Protein AF-A0A7I0J5E5-F1 (afdb_monomer_lite)

Radius of gyration: 19.54 Å; chains: 1; bounding box: 48×22×57 Å

Secondary structure (DSSP, 8-state):
-HHHHHHHHHHHHHHHHHHHHHHHHHHHHHHHHHSHHHHHHTSPS--SS-HHHHHHHHHHHHHHHHHTT-TTTHHHHHHHHHHHHHHHHTT-

Foldseek 3Di:
DVVVVVVVVVVVVLLVVLLVQLLVQLVVVLCVCLDLVVLLVPDDPDDPDDPVVSSVVSSVVSQCVQQVVDDVRVVVSSVVSSVVSSVVSVVD

Structure (mmCIF, N/CA/C/O backbone):
data_AF-A0A7I0J5E5-F1
#
_entry.id   AF-A0A7I0J5E5-F1
#
loop_
_atom_site.group_PDB
_atom_site.id
_atom_site.type_symbol
_atom_site.label_atom_id
_atom_site.label_alt_id
_atom_site.label_comp_id
_atom_site.label_asym_id
_atom_site.label_entity_id
_atom_site.label_seq_id
_atom_site.pdbx_PDB_ins_code
_atom_site.Cartn_x
_atom_site.Cartn_y
_atom_site.Cartn_z
_atom_site.occupancy
_atom_site.B_iso_or_equiv
_atom_site.auth_seq_id
_atom_site.auth_comp_id
_atom_site.auth_asym_id
_atom_site.auth_atom_id
_atom_site.pdbx_PDB_model_num
ATOM 1 N N . ALA A 1 1 ? -25.985 3.238 33.377 1.00 62.16 1 ALA A N 1
ATOM 2 C CA . ALA A 1 1 ? -25.141 4.330 32.845 1.00 62.16 1 ALA A CA 1
ATOM 3 C C . ALA A 1 1 ? -23.666 3.926 32.766 1.00 62.16 1 ALA A C 1
ATOM 5 O O . ALA A 1 1 ? -23.135 3.961 31.670 1.00 62.16 1 ALA A O 1
ATOM 6 N N . ALA A 1 2 ? -23.027 3.473 33.856 1.00 63.25 2 ALA A N 1
ATOM 7 C CA . ALA A 1 2 ? -21.603 3.090 33.854 1.00 63.25 2 ALA A CA 1
ATOM 8 C C . ALA A 1 2 ? -21.232 2.004 32.818 1.00 63.25 2 ALA A C 1
ATOM 10 O O . ALA A 1 2 ? -20.295 2.201 32.055 1.00 63.25 2 ALA A O 1
ATOM 11 N N . HIS A 1 3 ? -22.027 0.933 32.704 1.00 63.78 3 HIS A N 1
ATOM 12 C CA . HIS A 1 3 ? -21.799 -0.120 31.699 1.00 63.78 3 HIS A CA 1
ATOM 13 C C . HIS A 1 3 ? -21.839 0.394 30.250 1.00 63.78 3 HIS A C 1
ATOM 15 O O . HIS A 1 3 ? -21.017 0.002 29.438 1.00 63.78 3 HIS A O 1
ATOM 21 N N . SER A 1 4 ? -22.714 1.357 29.947 1.00 81.00 4 SER A N 1
ATOM 22 C CA . SER A 1 4 ? -22.809 1.951 28.605 1.00 81.00 4 SER A CA 1
ATOM 23 C C . SER A 1 4 ? -21.586 2.794 28.236 1.00 81.00 4 SER A C 1
ATOM 25 O O . SER A 1 4 ? -21.291 2.936 27.055 1.00 81.00 4 SER A O 1
ATOM 27 N N . VAL A 1 5 ? -20.899 3.375 29.224 1.00 84.06 5 VAL A N 1
ATOM 28 C CA . VAL A 1 5 ? -19.668 4.143 28.996 1.00 84.06 5 VAL A CA 1
ATOM 29 C C . VAL A 1 5 ? -18.493 3.192 28.779 1.00 84.06 5 VAL A C 1
ATOM 31 O O . VAL A 1 5 ? -17.700 3.398 27.868 1.00 84.06 5 VAL A O 1
ATOM 34 N N . GLU A 1 6 ? -18.402 2.127 29.575 1.00 86.00 6 GLU A N 1
ATOM 35 C CA . GLU A 1 6 ? -17.366 1.099 29.436 1.00 86.00 6 GLU A CA 1
ATOM 36 C C . GLU A 1 6 ? -17.459 0.353 28.098 1.00 86.00 6 GLU A C 1
ATOM 38 O O . GLU A 1 6 ? -16.447 0.186 27.416 1.00 86.00 6 GLU A O 1
ATOM 43 N N . ASP A 1 7 ? -18.673 -0.012 27.678 1.00 84.56 7 ASP A N 1
ATOM 44 C CA . ASP A 1 7 ? -18.920 -0.620 26.370 1.00 84.56 7 ASP A CA 1
ATOM 45 C C . ASP A 1 7 ? -18.507 0.327 25.231 1.00 84.56 7 ASP A C 1
ATOM 47 O O . ASP A 1 7 ? -17.786 -0.084 24.325 1.00 84.56 7 ASP A O 1
ATOM 51 N N . ALA A 1 8 ? -18.849 1.618 25.326 1.00 84.44 8 ALA A N 1
ATOM 52 C CA . ALA A 1 8 ? -18.442 2.613 24.334 1.00 84.44 8 ALA A CA 1
ATOM 53 C C . ALA A 1 8 ? -16.911 2.777 24.247 1.00 84.44 8 ALA A C 1
ATOM 55 O O . ALA A 1 8 ? -16.363 2.873 23.150 1.00 84.44 8 ALA A O 1
ATOM 56 N N . PHE A 1 9 ? -16.194 2.773 25.377 1.00 89.56 9 PHE A N 1
ATOM 57 C CA . PHE A 1 9 ? -14.726 2.824 25.373 1.00 89.56 9 PHE A CA 1
ATOM 58 C C . PHE A 1 9 ? -14.093 1.562 24.784 1.00 89.56 9 PHE A C 1
ATOM 60 O O . PHE A 1 9 ? -13.083 1.654 24.082 1.00 89.56 9 PHE A O 1
ATOM 67 N N . ARG A 1 10 ? -14.670 0.386 25.051 1.00 86.56 10 ARG A N 1
ATOM 68 C CA . ARG A 1 10 ? -14.211 -0.869 24.446 1.00 86.56 10 ARG A CA 1
ATOM 69 C C . ARG A 1 10 ? -14.387 -0.835 22.931 1.00 86.56 10 ARG A C 1
ATOM 71 O O . ARG A 1 10 ? -13.450 -1.188 22.219 1.00 86.56 10 ARG A O 1
ATOM 78 N N . ASP A 1 11 ? -15.533 -0.367 22.455 1.00 86.56 11 ASP A N 1
ATOM 79 C CA . ASP A 1 11 ? -15.819 -0.269 21.024 1.00 86.56 11 ASP A CA 1
ATOM 80 C C . ASP A 1 11 ? -14.878 0.728 20.333 1.00 86.56 11 ASP A C 1
ATOM 82 O O . ASP A 1 11 ? -14.314 0.414 19.283 1.00 86.56 11 ASP A O 1
ATOM 86 N N . LEU A 1 12 ? -14.614 1.884 20.958 1.00 88.44 12 LEU A N 1
ATOM 87 C CA . LEU A 1 12 ? -13.630 2.858 20.469 1.00 88.44 12 LEU A CA 1
ATOM 88 C C . LEU A 1 12 ? -12.226 2.257 20.386 1.00 88.44 12 LEU A C 1
ATOM 90 O O . LEU A 1 12 ? -11.572 2.363 19.352 1.00 88.44 12 LEU A O 1
ATOM 94 N N . LYS A 1 13 ? -11.775 1.570 21.439 1.00 88.38 13 LYS A N 1
ATOM 95 C CA . LYS A 1 13 ? -10.455 0.933 21.455 1.00 88.38 13 LYS A CA 1
ATOM 96 C C . LYS A 1 13 ? -10.324 -0.124 20.359 1.00 88.38 13 LYS A C 1
ATOM 98 O O . LYS A 1 13 ? -9.299 -0.181 19.682 1.00 88.38 13 LYS A O 1
ATOM 103 N N . THR A 1 14 ? -11.341 -0.963 20.177 1.00 87.69 14 THR A N 1
ATOM 104 C CA . THR A 1 14 ? -11.353 -1.965 19.103 1.00 87.69 14 THR A CA 1
ATOM 105 C C . THR A 1 14 ? -11.306 -1.297 17.732 1.00 87.69 14 THR A C 1
ATOM 107 O O . THR A 1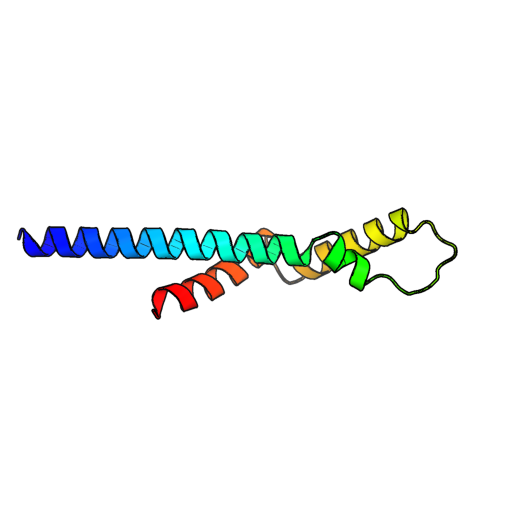 14 ? -10.515 -1.708 16.883 1.00 87.69 14 THR A O 1
ATOM 110 N N . HIS A 1 15 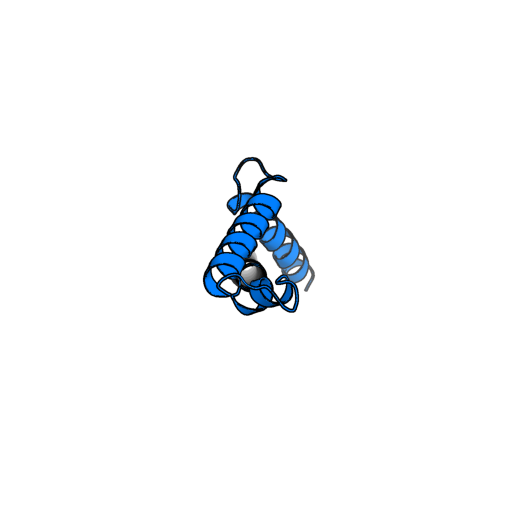? -12.088 -0.234 17.526 1.00 90.50 15 HIS A N 1
ATOM 111 C CA . HIS A 1 15 ? -12.072 0.538 16.288 1.00 90.50 15 HIS A CA 1
ATOM 112 C C . HIS A 1 15 ? -10.690 1.140 16.000 1.00 90.50 15 HIS A C 1
ATOM 114 O O . HIS A 1 15 ? -10.181 0.988 14.892 1.00 90.50 15 HIS A O 1
ATOM 120 N N . GLU A 1 16 ? -10.059 1.786 16.983 1.00 90.62 16 GLU A N 1
ATOM 121 C CA . GLU A 1 16 ? -8.735 2.395 16.824 1.00 90.62 16 GLU A CA 1
ATOM 122 C C . GLU A 1 16 ? -7.665 1.356 16.480 1.00 90.62 16 GLU A C 1
ATOM 124 O O . GLU A 1 16 ? -6.873 1.569 15.560 1.00 90.62 16 GLU A O 1
ATOM 129 N N . LEU A 1 17 ? -7.666 0.206 17.162 1.00 90.56 17 LEU A N 1
ATOM 130 C CA . LEU A 1 17 ? -6.737 -0.887 16.873 1.00 90.56 17 LEU A CA 1
ATOM 131 C C . LEU A 1 17 ? -6.952 -1.461 15.468 1.00 90.56 17 LEU A C 1
ATOM 133 O O . LEU A 1 17 ? -5.979 -1.669 14.742 1.00 90.56 17 LEU A O 1
ATOM 137 N N . ALA A 1 18 ? -8.207 -1.674 15.064 1.00 88.56 18 ALA A N 1
ATOM 138 C CA . ALA A 1 18 ? -8.540 -2.148 13.724 1.00 88.56 18 ALA A CA 1
ATOM 139 C C . ALA A 1 18 ? -8.101 -1.146 12.645 1.00 88.56 18 ALA A C 1
ATOM 141 O O . ALA A 1 18 ? -7.518 -1.541 11.635 1.00 88.56 18 ALA A O 1
ATOM 142 N N . THR A 1 19 ? -8.316 0.151 12.875 1.00 91.12 19 THR A N 1
ATOM 143 C CA . THR A 1 19 ? -7.874 1.228 11.980 1.00 91.12 19 THR A CA 1
ATOM 144 C C . THR A 1 19 ? -6.351 1.255 11.862 1.00 91.12 19 THR A C 1
ATOM 146 O O . THR A 1 19 ? -5.830 1.233 10.748 1.00 91.12 19 THR A O 1
ATOM 149 N N . TYR A 1 20 ? -5.616 1.220 12.977 1.00 90.88 20 TYR A N 1
ATOM 150 C CA . TYR A 1 20 ? -4.150 1.196 12.952 1.00 90.88 20 TYR A CA 1
ATOM 151 C C . TYR A 1 20 ? -3.595 -0.038 12.232 1.00 90.88 20 TYR A C 1
ATOM 153 O O . TYR A 1 20 ? -2.708 0.093 11.385 1.00 90.88 20 TYR A O 1
ATOM 161 N N . ALA A 1 21 ? -4.133 -1.226 12.517 1.00 91.38 21 ALA A N 1
ATOM 162 C CA . ALA A 1 21 ? -3.709 -2.463 11.864 1.00 91.38 21 ALA A CA 1
ATOM 163 C C . ALA A 1 21 ? -3.989 -2.435 10.352 1.00 91.38 21 ALA A C 1
ATOM 165 O O . ALA A 1 21 ? -3.144 -2.838 9.544 1.00 91.38 21 ALA A O 1
ATOM 166 N N . ALA A 1 22 ? -5.150 -1.909 9.954 1.00 93.12 22 ALA A N 1
ATOM 167 C CA . ALA A 1 22 ? -5.502 -1.734 8.552 1.00 93.12 22 ALA A CA 1
ATOM 168 C C . ALA A 1 22 ? -4.570 -0.736 7.847 1.00 93.12 22 ALA A C 1
ATOM 170 O O . ALA A 1 22 ? -4.111 -1.021 6.742 1.00 93.12 22 ALA A O 1
ATOM 171 N N . MET A 1 23 ? -4.221 0.383 8.494 1.00 94.62 23 MET A N 1
ATOM 172 C CA . MET A 1 23 ? -3.255 1.355 7.962 1.00 94.62 23 MET A CA 1
ATOM 173 C C . MET A 1 23 ? -1.874 0.730 7.753 1.00 94.62 23 MET A C 1
ATOM 175 O O . MET A 1 23 ? -1.299 0.874 6.676 1.00 94.62 23 MET A O 1
ATOM 179 N N . GLN A 1 24 ? -1.352 0.014 8.755 1.00 93.75 24 GLN A N 1
ATOM 180 C CA . GLN A 1 24 ? -0.054 -0.663 8.659 1.00 93.75 24 GLN A CA 1
ATOM 181 C C . GLN A 1 24 ? -0.041 -1.687 7.519 1.00 93.75 24 GLN A C 1
ATOM 183 O O . GLN A 1 24 ? 0.896 -1.716 6.723 1.00 93.75 24 GLN A O 1
ATOM 188 N N . THR A 1 25 ? -1.107 -2.481 7.403 1.00 94.75 25 THR A N 1
ATOM 189 C CA . THR A 1 25 ? -1.244 -3.502 6.356 1.00 94.75 25 THR A CA 1
ATOM 190 C C . THR A 1 25 ? -1.302 -2.875 4.964 1.00 94.75 25 THR A C 1
ATOM 192 O O . THR A 1 25 ? -0.605 -3.319 4.051 1.00 94.75 25 THR A O 1
ATOM 195 N N . ALA A 1 26 ? -2.114 -1.831 4.794 1.00 95.31 26 ALA A N 1
ATOM 196 C CA . ALA A 1 26 ? -2.271 -1.146 3.518 1.00 95.31 26 ALA A CA 1
ATOM 197 C C . ALA A 1 26 ? -0.975 -0.475 3.060 1.00 95.31 26 ALA A C 1
ATOM 199 O O . ALA A 1 26 ? -0.586 -0.613 1.900 1.00 95.31 26 ALA A O 1
ATOM 200 N N . LEU A 1 27 ? -0.276 0.197 3.980 1.00 94.75 27 LEU A N 1
ATOM 201 C CA . LEU A 1 27 ? 0.998 0.838 3.682 1.00 94.75 27 LEU A CA 1
ATOM 202 C C . LEU A 1 27 ? 2.086 -0.189 3.353 1.00 94.75 27 LEU A C 1
ATOM 204 O O . LEU A 1 27 ? 2.806 0.001 2.379 1.00 94.75 27 LEU A O 1
ATOM 208 N N . SER A 1 28 ? 2.183 -1.285 4.116 1.00 95.31 28 SER A N 1
ATOM 209 C CA . SER A 1 28 ? 3.143 -2.361 3.829 1.00 95.31 28 SER A CA 1
ATOM 210 C C . SER A 1 28 ? 2.941 -2.906 2.421 1.00 95.31 28 SER A C 1
ATOM 212 O O . SER A 1 28 ? 3.885 -2.947 1.643 1.00 95.31 28 SER A O 1
ATOM 214 N N . ARG A 1 29 ? 1.695 -3.235 2.057 1.00 94.81 29 ARG A N 1
ATOM 215 C CA . ARG A 1 29 ? 1.366 -3.750 0.724 1.00 94.81 29 ARG A CA 1
ATOM 216 C C . ARG A 1 29 ? 1.726 -2.760 -0.383 1.00 94.81 29 ARG A C 1
ATOM 218 O O . ARG A 1 29 ? 2.286 -3.159 -1.398 1.00 94.81 29 ARG A O 1
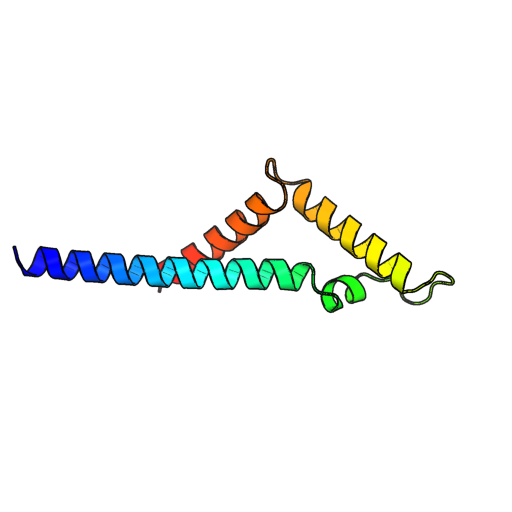ATOM 225 N N . LEU A 1 30 ? 1.426 -1.477 -0.182 1.00 94.56 30 LEU A N 1
ATOM 226 C CA . LEU A 1 30 ? 1.773 -0.432 -1.142 1.00 94.56 30 LEU A CA 1
ATOM 227 C C . LEU A 1 30 ? 3.292 -0.340 -1.366 1.00 94.56 30 LEU A C 1
ATOM 229 O O . LEU A 1 30 ? 3.744 -0.224 -2.504 1.00 94.56 30 LEU A O 1
ATOM 233 N N . LEU A 1 31 ? 4.082 -0.402 -0.292 1.00 94.31 31 LEU A N 1
ATOM 234 C CA . LEU A 1 31 ? 5.543 -0.374 -0.378 1.00 94.31 31 LEU A CA 1
ATOM 235 C C . LEU A 1 31 ? 6.107 -1.658 -0.994 1.00 94.31 31 LEU A C 1
ATOM 237 O O . LEU A 1 31 ? 7.045 -1.581 -1.784 1.00 94.31 31 LEU A O 1
ATOM 241 N N . ASP A 1 32 ? 5.522 -2.816 -0.689 1.00 94.56 32 ASP A N 1
ATOM 242 C CA . ASP A 1 32 ? 5.923 -4.102 -1.263 1.00 94.56 32 ASP A CA 1
ATOM 243 C C . ASP A 1 32 ? 5.732 -4.122 -2.787 1.00 94.56 32 ASP A C 1
ATOM 245 O O . ASP A 1 32 ? 6.613 -4.600 -3.508 1.00 94.56 32 ASP A O 1
ATOM 249 N N . ASP A 1 33 ? 4.639 -3.541 -3.296 1.00 91.94 33 ASP A N 1
ATOM 250 C CA . ASP A 1 33 ? 4.367 -3.409 -4.736 1.00 91.94 33 ASP A CA 1
ATOM 251 C C . ASP A 1 33 ? 5.397 -2.513 -5.459 1.00 91.94 33 ASP A C 1
ATOM 253 O O . ASP A 1 33 ? 5.675 -2.711 -6.648 1.00 91.94 33 ASP A O 1
ATOM 257 N N . LEU A 1 34 ? 5.988 -1.554 -4.737 1.00 92.81 34 LEU A N 1
ATOM 258 C CA . LEU A 1 34 ? 7.003 -0.611 -5.227 1.00 92.81 34 LEU A CA 1
ATOM 259 C C . LEU A 1 34 ? 8.440 -1.000 -4.843 1.00 92.81 34 LEU A C 1
ATOM 261 O O . LEU A 1 34 ? 9.387 -0.294 -5.202 1.00 92.81 34 LEU A O 1
ATOM 265 N N . SER A 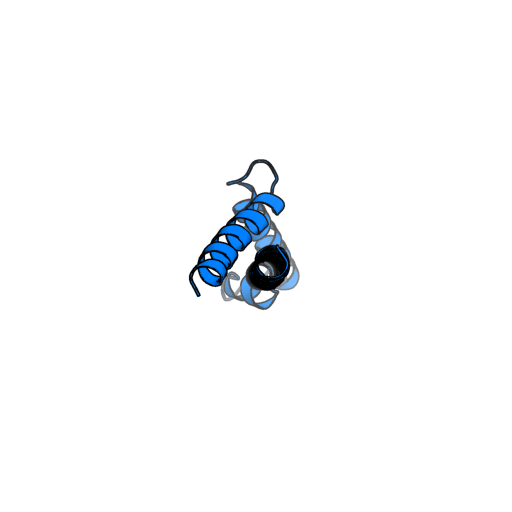1 35 ? 8.615 -2.108 -4.121 1.00 93.00 35 SER A N 1
ATOM 266 C CA . SER A 1 35 ? 9.915 -2.552 -3.621 1.00 93.00 35 SER A CA 1
ATOM 267 C C . SER A 1 35 ? 10.909 -2.794 -4.765 1.00 93.00 35 SER A C 1
ATOM 269 O O . SER A 1 35 ? 10.509 -3.208 -5.863 1.00 93.00 35 SER A O 1
ATOM 271 N N . PRO A 1 36 ? 12.221 -2.593 -4.541 1.00 88.88 36 PRO A N 1
ATOM 272 C CA . PRO A 1 36 ? 13.246 -2.923 -5.529 1.00 88.88 36 PRO A CA 1
ATOM 273 C C . PRO A 1 36 ? 13.109 -4.350 -6.068 1.00 88.88 36 PRO A C 1
ATOM 275 O O . PRO A 1 36 ? 13.308 -4.583 -7.258 1.00 88.88 36 PRO A O 1
ATOM 278 N N . GLU A 1 37 ? 12.718 -5.298 -5.218 1.00 89.44 37 GLU A N 1
ATOM 279 C CA . GLU A 1 37 ? 12.480 -6.695 -5.560 1.00 89.44 37 GLU A CA 1
ATOM 280 C C . GLU A 1 37 ? 11.262 -6.857 -6.478 1.00 89.44 37 GLU A C 1
ATOM 282 O O . GLU A 1 37 ? 11.326 -7.609 -7.453 1.00 89.44 37 GLU A O 1
ATOM 287 N N . ALA A 1 38 ? 10.156 -6.157 -6.202 1.00 91.50 38 ALA A N 1
ATOM 288 C CA . ALA A 1 38 ? 8.975 -6.159 -7.066 1.00 91.50 38 ALA A CA 1
ATOM 289 C C . ALA A 1 38 ? 9.262 -5.550 -8.436 1.00 91.50 38 ALA A C 1
ATOM 291 O O . ALA A 1 38 ? 8.863 -6.117 -9.456 1.00 91.50 38 ALA A O 1
ATOM 292 N N . VAL A 1 39 ? 10.011 -4.450 -8.468 1.00 90.56 39 VAL A N 1
ATOM 293 C CA . VAL A 1 39 ? 10.460 -3.817 -9.709 1.00 90.56 39 VAL A CA 1
ATOM 294 C C . VAL A 1 39 ? 11.412 -4.740 -10.473 1.00 90.56 39 VAL A C 1
ATOM 296 O O . VAL A 1 39 ? 11.234 -4.944 -11.672 1.00 90.56 39 VAL A O 1
ATOM 299 N N . ALA A 1 40 ? 12.373 -5.370 -9.791 1.00 86.94 40 ALA A N 1
ATOM 300 C CA . ALA A 1 40 ? 13.341 -6.278 -10.403 1.00 86.94 40 ALA A CA 1
ATOM 301 C C . ALA A 1 40 ? 12.679 -7.499 -11.057 1.00 86.94 40 ALA A C 1
ATOM 303 O O . ALA A 1 40 ? 13.110 -7.920 -12.129 1.00 86.94 40 ALA A O 1
ATOM 304 N N . ARG A 1 41 ? 11.600 -8.036 -10.466 1.00 87.44 41 ARG A N 1
ATOM 305 C CA . ARG A 1 41 ? 10.816 -9.138 -11.057 1.00 87.44 41 ARG A CA 1
ATOM 306 C C . ARG A 1 41 ? 10.168 -8.776 -12.395 1.00 87.44 41 ARG A C 1
ATOM 308 O O . ARG A 1 41 ? 9.893 -9.674 -13.184 1.00 87.44 41 ARG A O 1
ATOM 315 N N . LYS A 1 42 ? 9.918 -7.489 -12.653 1.00 83.12 42 LYS A N 1
ATOM 316 C CA . LYS A 1 42 ? 9.338 -7.005 -13.916 1.00 83.12 42 LYS A CA 1
ATOM 317 C C . LYS A 1 42 ? 10.390 -6.755 -14.999 1.00 83.12 42 LYS A C 1
ATOM 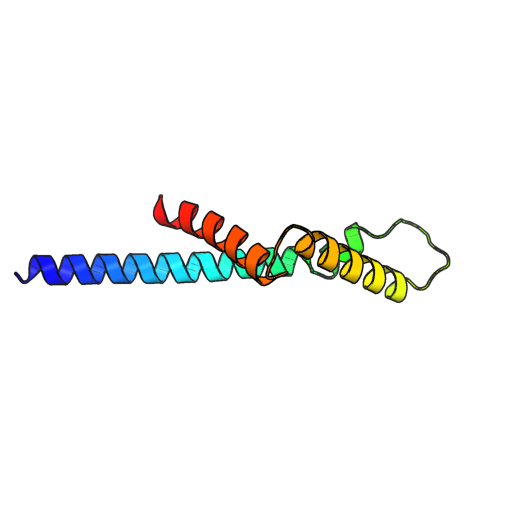319 O O . LYS A 1 42 ? 10.023 -6.464 -16.135 1.00 83.12 42 LYS A O 1
ATOM 324 N N . LEU A 1 43 ? 11.681 -6.843 -14.671 1.00 84.94 43 LEU A N 1
ATOM 325 C CA . LEU A 1 43 ? 12.746 -6.581 -15.633 1.00 84.94 43 LEU A CA 1
ATOM 326 C C . LEU A 1 43 ? 12.933 -7.766 -16.591 1.00 84.94 43 LEU A C 1
ATOM 328 O O . LEU A 1 43 ? 13.011 -8.911 -16.141 1.00 84.94 43 LEU A O 1
ATOM 332 N N . PRO A 1 44 ? 13.059 -7.515 -17.905 1.00 79.38 44 PRO A N 1
ATOM 333 C CA . PRO A 1 44 ? 13.330 -8.574 -18.863 1.00 79.38 44 PRO A CA 1
ATOM 334 C C . PRO A 1 44 ? 14.732 -9.171 -18.634 1.00 79.38 44 PRO A C 1
ATOM 336 O O . PRO A 1 44 ? 15.685 -8.429 -18.363 1.00 79.38 44 PRO A O 1
ATOM 339 N N . PRO A 1 45 ? 14.899 -10.500 -18.759 1.00 72.06 45 PRO A N 1
ATOM 340 C CA . PRO A 1 45 ? 16.212 -11.121 -18.696 1.00 72.06 45 PRO A CA 1
ATOM 341 C C . PRO A 1 45 ? 17.028 -10.733 -19.938 1.00 72.06 45 PRO A C 1
ATOM 343 O O . PRO A 1 45 ? 16.568 -10.901 -21.060 1.00 72.06 45 PRO A O 1
ATOM 346 N N . ALA A 1 46 ? 18.254 -10.252 -19.710 1.00 64.94 46 ALA A N 1
ATOM 347 C CA . ALA A 1 46 ? 19.238 -9.841 -20.719 1.00 64.94 46 ALA A CA 1
ATOM 348 C C . ALA A 1 46 ? 18.857 -8.593 -21.545 1.00 64.94 46 ALA A C 1
ATOM 350 O O . ALA A 1 46 ? 18.148 -8.654 -22.543 1.00 64.94 46 ALA A O 1
ATOM 351 N N . SER A 1 47 ? 19.430 -7.446 -21.170 1.00 63.47 47 SER A N 1
ATOM 352 C CA . SER A 1 47 ? 19.456 -6.248 -22.010 1.00 63.47 47 SER A CA 1
ATOM 353 C C . SER A 1 47 ? 20.849 -5.625 -22.001 1.00 63.47 47 SER A C 1
ATOM 355 O O . SER A 1 47 ? 21.548 -5.662 -20.989 1.00 63.47 47 SER A O 1
ATOM 357 N N . PHE A 1 48 ? 21.231 -5.033 -23.132 1.00 67.75 48 PHE A N 1
ATOM 358 C CA . PHE A 1 48 ? 22.472 -4.272 -23.313 1.00 67.75 48 PHE A CA 1
ATOM 359 C C . PHE A 1 48 ? 22.436 -2.888 -22.632 1.00 67.75 48 PHE A C 1
ATOM 361 O O . PHE A 1 48 ? 23.432 -2.170 -22.629 1.00 67.75 48 PHE A O 1
ATOM 368 N N . SER A 1 49 ? 21.299 -2.500 -22.046 1.00 73.44 49 SER A N 1
ATOM 369 C CA . SER A 1 49 ? 21.143 -1.269 -21.264 1.00 73.44 49 SER A CA 1
ATOM 370 C C . SER A 1 49 ? 21.570 -1.443 -19.802 1.00 73.44 49 SER A C 1
ATOM 372 O O . SER A 1 49 ? 21.481 -2.532 -19.238 1.00 73.44 49 SER A O 1
ATOM 374 N N . SER A 1 50 ? 21.938 -0.343 -19.138 1.00 84.12 50 SER A N 1
ATOM 375 C CA . SER A 1 50 ? 22.200 -0.343 -17.693 1.00 84.12 50 SER A CA 1
ATOM 376 C C . SER A 1 50 ? 20.980 -0.833 -16.904 1.00 84.12 50 SER A C 1
ATOM 378 O O . SER A 1 50 ? 19.908 -0.229 -16.977 1.00 84.12 50 SER A O 1
ATOM 380 N N . LYS A 1 51 ? 21.165 -1.878 -16.081 1.00 82.31 51 LYS A N 1
ATOM 381 C CA . LYS A 1 51 ? 20.127 -2.431 -15.188 1.00 82.31 51 LYS A CA 1
ATOM 382 C C . LYS A 1 51 ? 19.467 -1.359 -14.315 1.00 82.31 51 LYS A C 1
ATOM 384 O O . LYS A 1 51 ? 18.280 -1.447 -14.028 1.00 82.31 51 LYS A O 1
ATOM 389 N N . LYS A 1 52 ? 20.224 -0.327 -13.922 1.00 84.56 52 LYS A N 1
ATOM 390 C CA . LYS A 1 52 ? 19.715 0.792 -13.117 1.00 84.56 52 LYS A CA 1
ATOM 391 C C . LYS A 1 52 ? 18.704 1.649 -13.885 1.00 84.56 52 LYS A C 1
ATOM 393 O O . LYS A 1 52 ? 17.701 2.038 -13.301 1.00 84.56 52 LYS A O 1
ATOM 398 N N . SER A 1 53 ? 18.951 1.916 -15.172 1.00 87.62 53 SER A N 1
ATOM 399 C CA . SER A 1 53 ? 18.005 2.664 -16.016 1.00 87.62 53 SER A CA 1
ATOM 400 C C . SER A 1 53 ? 16.704 1.888 -16.158 1.00 87.62 53 SER A C 1
ATOM 402 O O . SER A 1 53 ? 15.638 2.425 -15.903 1.00 87.62 53 SER A O 1
ATOM 404 N N . GLN A 1 54 ? 16.800 0.590 -16.453 1.00 88.25 54 GLN A N 1
ATOM 405 C CA . GLN A 1 54 ? 15.613 -0.246 -16.619 1.00 88.25 54 GLN A CA 1
ATOM 406 C C . GLN A 1 54 ? 14.807 -0.377 -15.325 1.00 88.25 54 GLN A C 1
ATOM 408 O O . GLN A 1 54 ? 13.583 -0.356 -15.368 1.00 88.25 54 GLN A O 1
ATOM 413 N N . ALA A 1 55 ? 15.476 -0.496 -14.173 1.00 89.50 55 ALA A N 1
ATOM 414 C CA . ALA A 1 55 ? 14.808 -0.510 -12.874 1.00 89.50 55 ALA A CA 1
ATOM 415 C C . ALA A 1 55 ? 14.055 0.801 -12.608 1.00 89.50 55 ALA A C 1
ATOM 417 O O . ALA A 1 55 ? 12.925 0.769 -12.133 1.00 89.50 55 ALA A O 1
ATOM 418 N N . TRP A 1 56 ? 14.646 1.947 -12.955 1.00 91.88 56 TRP A N 1
ATOM 419 C CA . TRP A 1 56 ? 13.964 3.235 -12.857 1.00 91.88 56 TRP A CA 1
ATOM 420 C C . TRP A 1 56 ? 12.738 3.303 -13.775 1.00 91.88 56 TRP A C 1
ATOM 422 O O . TRP A 1 56 ? 11.645 3.626 -13.313 1.00 91.88 56 TRP A O 1
ATOM 432 N N . ASP A 1 57 ? 12.895 2.923 -15.042 1.00 92.06 57 ASP A N 1
ATOM 433 C CA . ASP A 1 57 ? 11.801 2.937 -16.016 1.00 92.06 57 ASP A CA 1
ATOM 434 C C . ASP A 1 57 ? 10.658 1.998 -15.587 1.00 92.06 57 ASP A C 1
ATOM 436 O O . ASP A 1 57 ? 9.483 2.356 -15.677 1.00 92.06 57 ASP A O 1
ATOM 440 N N . ALA A 1 58 ? 10.988 0.823 -15.039 1.00 92.38 58 ALA A N 1
ATOM 441 C CA . ALA A 1 58 ? 10.017 -0.137 -14.519 1.00 92.38 58 ALA A CA 1
ATOM 442 C C . ALA A 1 58 ? 9.297 0.357 -13.251 1.00 92.38 58 ALA A C 1
ATOM 444 O O . ALA A 1 58 ? 8.096 0.107 -13.093 1.00 92.38 58 ALA A O 1
ATOM 445 N N . LEU A 1 59 ? 9.994 1.073 -12.363 1.00 93.06 59 LEU A N 1
ATOM 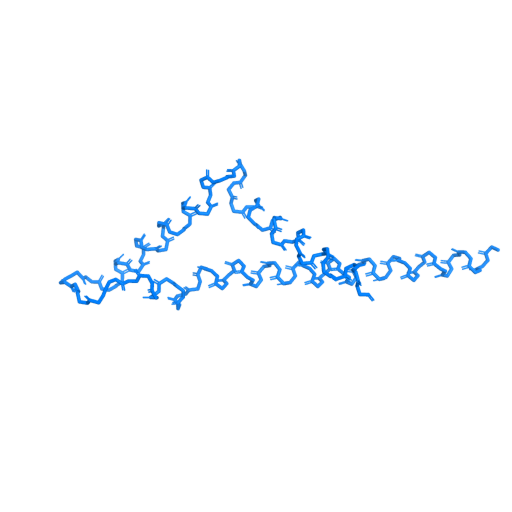446 C CA . LEU A 1 59 ? 9.383 1.722 -11.201 1.00 93.06 59 LEU A CA 1
ATOM 447 C C . LEU A 1 59 ? 8.394 2.804 -11.649 1.00 93.06 59 LEU A C 1
ATOM 449 O O . LEU A 1 59 ? 7.244 2.785 -11.221 1.00 93.06 59 LEU A O 1
ATOM 453 N N . VAL A 1 60 ? 8.809 3.702 -12.550 1.00 93.81 60 VAL A N 1
ATOM 454 C CA . VAL A 1 60 ? 7.953 4.781 -13.075 1.00 93.81 60 VAL A CA 1
ATOM 455 C C . VAL A 1 60 ? 6.734 4.214 -13.804 1.00 93.81 60 VAL A C 1
ATOM 457 O O . VAL A 1 60 ? 5.619 4.692 -13.602 1.00 93.81 60 VAL A O 1
ATOM 460 N N . ALA A 1 61 ? 6.913 3.173 -14.620 1.00 92.38 61 ALA A N 1
ATOM 461 C CA . ALA A 1 61 ? 5.804 2.502 -15.293 1.00 92.38 61 ALA A CA 1
ATOM 462 C C . ALA A 1 61 ? 4.831 1.855 -14.293 1.00 92.38 61 ALA A C 1
ATOM 464 O O . ALA A 1 61 ? 3.616 1.967 -14.456 1.00 92.38 61 ALA A O 1
ATOM 465 N N . THR A 1 62 ? 5.352 1.220 -13.236 1.00 91.94 62 THR A N 1
ATOM 466 C CA . THR A 1 62 ? 4.527 0.645 -12.161 1.00 91.94 62 THR A CA 1
ATOM 467 C C . THR A 1 62 ? 3.733 1.731 -11.445 1.00 91.94 62 THR A C 1
ATOM 469 O O . THR A 1 62 ? 2.523 1.589 -11.305 1.00 91.94 62 THR A O 1
ATOM 472 N N . TRP A 1 63 ? 4.388 2.830 -11.069 1.00 92.56 63 TRP A N 1
ATOM 473 C CA . TRP A 1 63 ? 3.756 3.976 -10.421 1.00 92.56 63 TRP A CA 1
ATOM 474 C C . TRP A 1 63 ? 2.599 4.534 -11.258 1.00 92.56 63 TRP A C 1
ATOM 476 O O . TRP A 1 63 ? 1.477 4.622 -10.772 1.00 92.56 63 TRP A O 1
ATOM 486 N N . ARG A 1 64 ? 2.836 4.813 -12.546 1.00 91.38 64 ARG A N 1
ATOM 487 C CA . ARG A 1 64 ? 1.796 5.318 -13.458 1.00 91.38 64 ARG A CA 1
ATOM 488 C C . ARG A 1 64 ? 0.628 4.354 -13.613 1.00 91.38 64 ARG A C 1
ATOM 490 O O . ARG A 1 64 ? -0.516 4.776 -13.545 1.00 91.38 64 ARG A O 1
ATOM 497 N N . THR A 1 65 ? 0.909 3.060 -13.756 1.00 90.62 65 THR A N 1
ATOM 498 C CA . THR A 1 65 ? -0.140 2.030 -13.858 1.00 90.62 65 THR A CA 1
ATOM 499 C C . THR A 1 65 ? -1.025 1.995 -12.608 1.00 90.62 65 THR A C 1
ATOM 501 O O . THR A 1 65 ? -2.221 1.718 -12.696 1.00 90.62 65 THR A O 1
ATOM 504 N N . MET A 1 66 ? -0.435 2.236 -11.433 1.00 89.94 66 MET A N 1
ATOM 505 C CA . MET A 1 66 ? -1.170 2.315 -10.173 1.00 89.94 66 MET A CA 1
ATOM 506 C C . MET A 1 66 ? -2.005 3.596 -10.100 1.00 89.94 66 MET A C 1
ATOM 508 O O . MET A 1 66 ? -3.141 3.525 -9.656 1.00 89.94 66 MET A O 1
ATOM 512 N N . GLU A 1 67 ? -1.503 4.734 -10.586 1.00 90.31 67 GLU A N 1
ATOM 513 C CA . GLU A 1 67 ? -2.247 6.003 -10.602 1.00 90.31 67 GLU A CA 1
ATOM 514 C C . GLU A 1 67 ? -3.365 6.066 -11.650 1.00 90.31 67 GLU A C 1
ATOM 516 O O . GLU A 1 67 ? -4.407 6.644 -11.372 1.00 90.31 67 GLU A O 1
ATOM 521 N N . GLU A 1 68 ? -3.192 5.467 -12.833 1.00 84.31 68 GLU A N 1
ATOM 522 C CA . GLU A 1 68 ? -4.116 5.586 -13.981 1.00 84.31 68 GLU A CA 1
ATOM 523 C C . GLU A 1 68 ? -5.572 5.208 -13.668 1.00 84.31 68 GLU A C 1
ATOM 525 O O . GLU A 1 68 ? -6.492 5.608 -14.380 1.00 84.31 68 GLU A O 1
ATOM 530 N N . LYS A 1 69 ? -5.796 4.431 -12.608 1.00 72.44 69 LYS A N 1
ATOM 531 C CA . LYS A 1 69 ? -7.123 3.973 -12.188 1.00 72.44 69 LYS A CA 1
ATOM 532 C C . LYS A 1 69 ? -7.829 4.930 -11.222 1.00 72.44 69 LYS A C 1
ATOM 534 O O . LYS A 1 69 ? -8.952 4.630 -10.818 1.00 72.44 69 LYS A O 1
ATOM 539 N N . HIS A 1 70 ? -7.189 6.033 -10.834 1.00 78.62 70 HIS A N 1
ATOM 540 C CA . HIS A 1 70 ? -7.562 6.802 -9.653 1.00 78.62 70 HIS A CA 1
ATOM 541 C C . HIS A 1 70 ? -7.397 8.320 -9.829 1.00 78.62 70 HIS A C 1
ATOM 543 O O . HIS A 1 70 ? -6.439 8.791 -10.435 1.00 78.62 70 HIS A O 1
ATOM 549 N N . GLU A 1 71 ? -8.318 9.104 -9.260 1.00 80.50 71 GLU A N 1
ATOM 550 C CA . GLU A 1 71 ? -8.328 10.569 -9.394 1.00 80.50 71 GLU A CA 1
ATOM 551 C C . GLU A 1 71 ? -7.305 11.254 -8.472 1.00 80.50 71 GLU A C 1
ATOM 553 O O . GLU A 1 71 ? -6.753 12.290 -8.838 1.00 80.50 71 GLU A O 1
ATOM 558 N N . ASN A 1 72 ? -6.990 10.658 -7.313 1.00 85.88 72 ASN A N 1
ATOM 559 C CA . ASN A 1 72 ? -6.014 11.189 -6.349 1.00 85.88 72 ASN A CA 1
ATOM 560 C C . ASN A 1 72 ? -4.658 10.459 -6.388 1.00 85.88 72 ASN A C 1
ATOM 562 O O . ASN A 1 72 ? -3.885 10.505 -5.424 1.00 85.88 72 ASN A O 1
ATOM 566 N N . GLY A 1 73 ? -4.365 9.749 -7.481 1.00 88.38 73 GLY A N 1
ATOM 567 C CA . GLY A 1 73 ? -3.117 9.008 -7.655 1.00 88.38 73 GLY A CA 1
ATOM 568 C C . GLY A 1 73 ? -2.911 7.935 -6.580 1.00 88.38 73 GLY A C 1
ATOM 569 O O . GLY A 1 73 ? -3.815 7.157 -6.271 1.00 88.38 73 GLY A O 1
ATOM 570 N N . MET A 1 74 ? -1.716 7.884 -5.983 1.00 90.38 74 MET A N 1
ATOM 571 C CA . MET A 1 74 ? -1.348 6.814 -5.044 1.00 90.38 74 MET A CA 1
ATOM 572 C C . MET A 1 74 ? -2.156 6.814 -3.733 1.00 90.38 74 MET A C 1
ATOM 574 O O . MET A 1 74 ? -2.229 5.788 -3.052 1.00 90.38 74 MET A O 1
ATOM 578 N N . LEU A 1 75 ? -2.787 7.941 -3.381 1.00 91.56 75 LEU A N 1
ATOM 579 C CA . LEU A 1 75 ? -3.642 8.022 -2.196 1.00 91.56 75 LEU A CA 1
ATOM 580 C C . LEU A 1 75 ? -4.854 7.094 -2.320 1.00 91.56 75 LEU A C 1
ATOM 582 O O . LEU A 1 75 ? -5.173 6.378 -1.375 1.00 91.56 75 LEU A O 1
ATOM 586 N N . ASP A 1 76 ? -5.495 7.052 -3.485 1.00 92.62 76 ASP A N 1
ATOM 587 C CA . ASP A 1 76 ? -6.656 6.186 -3.699 1.00 92.62 76 ASP A CA 1
ATOM 588 C C . ASP A 1 76 ? -6.259 4.703 -3.702 1.00 92.62 76 ASP A C 1
ATOM 590 O O . ASP A 1 76 ? -7.010 3.865 -3.206 1.00 92.62 76 ASP A O 1
ATOM 594 N N . VAL A 1 77 ? -5.053 4.372 -4.182 1.00 93.06 77 VAL A N 1
ATOM 595 C CA . VAL A 1 77 ? -4.508 3.005 -4.105 1.00 93.06 77 VAL A CA 1
ATOM 596 C C . VAL A 1 77 ? -4.327 2.585 -2.647 1.00 93.06 77 VAL A C 1
ATOM 598 O O . VAL A 1 77 ? -4.751 1.498 -2.246 1.00 93.06 77 VAL A O 1
ATOM 601 N N . PHE A 1 78 ? -3.749 3.467 -1.825 1.00 94.25 78 PHE A N 1
ATOM 602 C CA . PHE A 1 78 ? -3.646 3.244 -0.385 1.00 94.25 78 PHE A CA 1
ATOM 603 C C . PHE A 1 78 ? -5.028 3.074 0.259 1.00 94.25 78 PHE A C 1
ATOM 605 O O . PHE A 1 78 ? -5.227 2.130 1.023 1.00 94.25 78 PHE A O 1
ATOM 612 N N . LEU A 1 79 ? -5.990 3.948 -0.056 1.00 93.19 79 LEU A N 1
ATOM 613 C CA . LEU A 1 79 ? -7.343 3.895 0.503 1.00 93.19 79 LEU A CA 1
ATOM 614 C C . LEU A 1 79 ? -8.087 2.618 0.096 1.00 93.19 79 LEU A C 1
ATOM 616 O O . LEU A 1 79 ? -8.798 2.038 0.920 1.00 93.19 79 LEU A O 1
ATOM 620 N N . ALA A 1 80 ? -7.875 2.127 -1.127 1.00 93.12 80 ALA A N 1
ATOM 621 C CA . ALA A 1 80 ? -8.400 0.842 -1.568 1.00 93.12 80 ALA A CA 1
ATOM 622 C C . ALA A 1 80 ? -7.845 -0.298 -0.697 1.00 93.12 80 ALA A C 1
ATOM 624 O O . ALA A 1 80 ? -8.620 -1.048 -0.098 1.00 93.12 80 ALA A O 1
ATOM 625 N N . TYR A 1 81 ? -6.521 -0.376 -0.527 1.00 94.56 81 TYR A N 1
ATOM 626 C CA . TYR A 1 81 ? -5.883 -1.390 0.324 1.00 94.56 81 TYR A CA 1
ATOM 627 C C . TYR A 1 81 ? -6.284 -1.267 1.799 1.00 94.56 81 TYR A C 1
ATOM 629 O O . TYR A 1 81 ? -6.486 -2.283 2.468 1.00 94.56 81 TYR A O 1
ATOM 637 N N . PHE A 1 82 ? -6.442 -0.041 2.298 1.00 94.00 82 PHE A N 1
ATOM 638 C CA . PHE A 1 82 ? -6.923 0.237 3.646 1.00 94.00 82 PHE A CA 1
ATOM 639 C C . PHE A 1 82 ? -8.340 -0.292 3.843 1.00 94.00 82 PHE A C 1
ATOM 641 O O . PHE A 1 82 ? -8.584 -1.008 4.811 1.00 94.00 82 PHE A O 1
ATOM 648 N N . SER A 1 83 ? -9.253 -0.014 2.909 1.00 93.00 83 SER A N 1
ATOM 649 C CA . SER A 1 83 ? -10.636 -0.490 2.994 1.00 93.00 83 SER A CA 1
ATOM 650 C C . SER A 1 83 ? -10.714 -2.022 3.024 1.00 93.00 83 SER A C 1
ATOM 652 O O . SER A 1 83 ? -11.447 -2.591 3.835 1.00 93.00 83 SER A O 1
ATOM 654 N N . GLU A 1 84 ? -9.888 -2.704 2.220 1.00 93.19 84 GLU A N 1
ATOM 655 C CA . GLU A 1 84 ? -9.790 -4.165 2.201 1.00 93.19 84 GLU A CA 1
ATOM 656 C C . GLU A 1 84 ? -9.247 -4.728 3.520 1.00 93.19 84 GLU A C 1
ATOM 658 O O . GLU A 1 84 ? -9.785 -5.705 4.048 1.00 93.19 84 GLU A O 1
ATOM 663 N N . ALA A 1 85 ? -8.175 -4.137 4.056 1.00 93.12 85 ALA A N 1
ATOM 664 C CA . ALA A 1 85 ? -7.570 -4.573 5.311 1.00 93.12 85 ALA A CA 1
ATOM 665 C C . ALA A 1 85 ? -8.507 -4.316 6.501 1.00 93.12 85 ALA A C 1
ATOM 667 O O . ALA A 1 85 ? -8.683 -5.187 7.354 1.00 93.12 85 ALA A O 1
ATOM 668 N N . TYR A 1 86 ? -9.178 -3.167 6.513 1.00 89.81 86 TYR A N 1
ATOM 669 C CA . TYR A 1 86 ? -10.141 -2.795 7.541 1.00 89.81 86 TYR A CA 1
ATOM 670 C C . TYR A 1 86 ? -11.372 -3.704 7.532 1.00 89.81 86 TYR A C 1
ATOM 672 O O . TYR A 1 86 ? -11.805 -4.181 8.580 1.00 89.81 86 TYR A O 1
ATOM 680 N N . ALA A 1 87 ? -11.907 -4.031 6.352 1.00 90.00 87 ALA A N 1
ATOM 681 C CA . ALA A 1 87 ? -13.016 -4.975 6.220 1.00 90.00 87 ALA A CA 1
ATOM 682 C C . ALA A 1 87 ? -12.658 -6.392 6.705 1.00 90.00 87 ALA A C 1
ATOM 684 O O . ALA A 1 87 ? -13.546 -7.144 7.098 1.00 90.00 87 ALA A O 1
ATOM 685 N N . LYS A 1 88 ? -11.375 -6.777 6.674 1.00 87.69 88 LYS A N 1
ATOM 686 C CA . LYS A 1 88 ? -10.899 -8.042 7.256 1.00 87.69 88 LYS A CA 1
ATOM 687 C C . LYS A 1 88 ? -10.745 -7.942 8.773 1.00 87.69 88 LYS A C 1
ATOM 689 O O . LYS A 1 88 ? -11.188 -8.848 9.466 1.00 87.69 88 LYS A O 1
ATOM 694 N N . ALA A 1 89 ? -10.170 -6.848 9.274 1.00 83.50 89 ALA A N 1
ATOM 695 C CA . ALA A 1 89 ? -9.960 -6.623 10.705 1.00 83.50 89 ALA A CA 1
ATOM 696 C C . ALA A 1 89 ? -11.274 -6.439 11.487 1.00 83.50 89 ALA A C 1
ATOM 698 O O . ALA A 1 89 ? -11.371 -6.874 12.623 1.00 83.50 89 ALA A O 1
ATOM 699 N N . SER A 1 90 ? -12.293 -5.833 10.871 1.00 76.56 90 SER A N 1
ATOM 700 C CA . SER A 1 90 ? -13.618 -5.608 11.481 1.00 76.56 90 SER A CA 1
ATOM 701 C C . SER A 1 90 ? -14.546 -6.829 11.462 1.00 76.56 90 SER A C 1
ATOM 703 O O . SER A 1 90 ? -15.597 -6.804 12.096 1.00 76.56 90 SER A O 1
ATOM 705 N N . LYS A 1 91 ? -14.191 -7.886 10.717 1.00 69.94 91 LYS A N 1
ATOM 706 C CA . LYS A 1 91 ? -14.930 -9.161 10.675 1.00 69.94 91 LYS A CA 1
ATOM 707 C C . LYS A 1 91 ? -14.382 -10.213 11.649 1.00 69.94 91 LYS A C 1
ATOM 709 O O . LYS A 1 91 ? -14.932 -11.313 11.688 1.00 69.94 91 LYS A O 1
ATOM 714 N N . GLN A 1 92 ? -13.292 -9.906 12.353 1.00 54.84 92 GLN A N 1
ATOM 715 C CA . GLN A 1 92 ? -12.713 -10.731 13.419 1.00 54.84 92 GLN A CA 1
ATOM 716 C C . GLN A 1 92 ? -13.265 -10.305 14.776 1.00 54.84 92 GLN A C 1
ATOM 718 O O . GLN A 1 92 ? -13.421 -11.209 15.624 1.00 54.84 92 GLN A O 1
#

pLDDT: mean 86.83, std 8.8, range [54.84, 95.31]

Sequence (92 aa):
AAHSVEDAFRDLKTHELATYAAMQTALSRLLDDLSPEAVARKLPPASFSSKKSQAWDALVATWRTMEEKHENGMLDVFLAYFSEAYAKASKQ